Protein AF-A0A1M6USC4-F1 (afdb_monomer)

Sequence (129 aa):
MIPEITLTFTDDQKAQLEQTIQQEIAHQVATILSRLPLPEVMFSFPQAAKLFALHPETLRAYTKLPLRDSRRLRYVDCTGSARGQRITAAELLDWQRRNHADTLQESFFMKVAERRARLATRKEDRKPR

Solvent-accessible surface area (backbone atoms only — not comparable to full-atom values): 7644 Å² total; per-residue (Å²): 135,82,85,83,80,82,84,83,70,54,71,69,55,46,54,51,48,52,51,50,50,53,51,50,50,52,50,52,51,52,57,52,59,72,70,47,76,78,78,78,60,66,31,44,55,66,57,50,17,59,79,70,77,46,58,40,65,59,60,55,51,29,50,71,44,57,95,85,43,80,71,39,42,76,70,47,75,76,64,88,41,91,85,34,36,28,31,44,56,67,54,53,52,54,44,49,52,48,52,52,54,49,54,54,51,54,55,50,51,51,54,52,50,52,52,51,52,58,54,51,54,59,53,61,78,64,61,81,130

Mean predicted aligned error: 13.95 Å

Structure (mmCIF, N/CA/C/O backbone):
data_AF-A0A1M6USC4-F1
#
_entry.id   AF-A0A1M6USC4-F1
#
loop_
_atom_site.group_PDB
_atom_site.id
_atom_site.type_symbol
_atom_site.label_atom_id
_atom_site.label_alt_id
_atom_site.label_comp_id
_atom_site.label_asym_id
_atom_site.label_entity_id
_atom_site.label_seq_id
_atom_site.pdbx_PDB_ins_code
_atom_site.Cartn_x
_atom_site.Cartn_y
_atom_site.Cartn_z
_atom_site.occupancy
_atom_site.B_iso_or_equiv
_atom_site.auth_seq_id
_atom_site.auth_comp_id
_atom_site.auth_asym_id
_atom_site.auth_atom_id
_atom_site.pdbx_PDB_model_num
A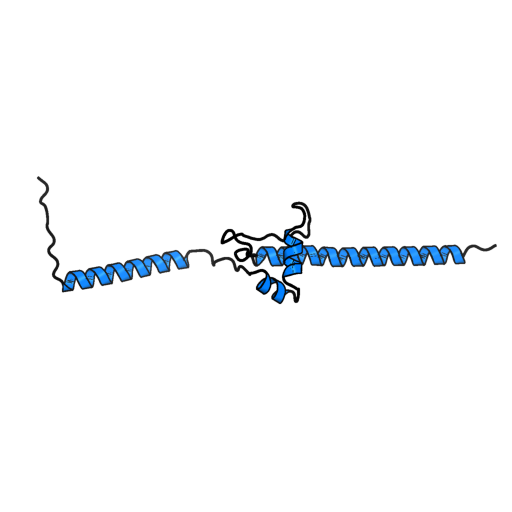TOM 1 N N . MET A 1 1 ? -58.201 10.824 27.235 1.00 48.72 1 MET A N 1
ATOM 2 C CA . MET A 1 1 ? -57.148 11.269 28.171 1.00 48.72 1 MET A CA 1
ATOM 3 C C . MET A 1 1 ? -56.187 10.108 28.347 1.00 48.72 1 MET A C 1
ATOM 5 O O . MET A 1 1 ? -56.621 9.077 28.841 1.00 48.72 1 MET A O 1
ATOM 9 N N . ILE A 1 2 ? -54.953 10.218 27.851 1.00 56.12 2 ILE A N 1
ATOM 10 C CA . ILE A 1 2 ? -53.914 9.203 28.085 1.00 56.12 2 ILE A CA 1
ATOM 11 C C . ILE A 1 2 ? -53.268 9.563 29.430 1.00 56.12 2 ILE A C 1
ATOM 13 O O . ILE A 1 2 ? -52.898 10.726 29.588 1.00 56.12 2 ILE A O 1
ATOM 17 N N . PRO A 1 3 ? -53.192 8.647 30.410 1.00 66.12 3 PRO A N 1
ATOM 18 C CA . PRO A 1 3 ? -52.546 8.944 31.680 1.00 66.12 3 PRO A CA 1
ATOM 19 C C . PRO A 1 3 ? -51.051 9.179 31.452 1.00 66.12 3 PRO A C 1
ATOM 21 O O . PRO A 1 3 ? -50.361 8.353 30.856 1.00 66.12 3 PRO A O 1
ATOM 24 N N . GLU A 1 4 ? -50.568 10.324 31.919 1.00 64.31 4 GLU A N 1
ATOM 25 C CA . GLU A 1 4 ? -49.153 10.671 31.909 1.00 64.31 4 GLU A CA 1
ATOM 26 C C . GLU A 1 4 ? -48.491 9.947 33.091 1.00 64.31 4 GLU A C 1
ATOM 28 O O . GLU A 1 4 ? -48.771 10.237 34.254 1.00 64.31 4 GLU A O 1
ATOM 33 N N . ILE A 1 5 ? -47.692 8.919 32.797 1.00 68.44 5 ILE A N 1
ATOM 34 C CA . ILE A 1 5 ? -46.974 8.143 33.813 1.00 68.44 5 ILE A CA 1
ATOM 35 C C . ILE A 1 5 ? -45.583 8.753 33.955 1.00 68.44 5 ILE A C 1
ATOM 37 O O . ILE A 1 5 ? -44.693 8.498 33.143 1.00 68.44 5 ILE A O 1
ATOM 41 N N . THR A 1 6 ? -45.389 9.559 34.994 1.00 66.38 6 THR A N 1
ATOM 42 C CA . THR A 1 6 ? -44.079 10.123 35.324 1.00 66.38 6 THR A CA 1
ATOM 43 C C . THR A 1 6 ? -43.270 9.087 36.101 1.00 66.38 6 THR A C 1
ATOM 45 O O . THR A 1 6 ? -43.517 8.846 37.282 1.00 66.38 6 THR A O 1
ATOM 48 N N . LEU A 1 7 ? -42.308 8.443 35.438 1.00 67.56 7 LEU A N 1
ATOM 49 C CA . LEU A 1 7 ? -41.382 7.510 36.082 1.00 67.56 7 LEU A CA 1
ATOM 50 C C . LEU A 1 7 ? -40.314 8.299 36.852 1.00 67.56 7 LEU A C 1
ATOM 52 O O . LEU A 1 7 ? -39.408 8.886 36.262 1.00 67.56 7 LEU A O 1
ATOM 56 N N . THR A 1 8 ? -40.423 8.330 38.179 1.00 78.19 8 THR A N 1
ATOM 57 C CA . THR A 1 8 ? -39.398 8.907 39.056 1.00 78.19 8 THR A CA 1
ATOM 58 C C . THR A 1 8 ? -38.358 7.849 39.401 1.00 78.19 8 THR A C 1
ATOM 60 O O . THR A 1 8 ? -38.649 6.918 40.150 1.00 78.19 8 THR A O 1
ATOM 63 N N . PHE A 1 9 ? -37.149 8.005 38.867 1.00 78.19 9 PHE A N 1
ATOM 64 C CA . PHE A 1 9 ? -36.005 7.159 39.200 1.00 78.19 9 PHE A CA 1
ATOM 65 C C . PHE A 1 9 ? -35.210 7.765 40.356 1.00 78.19 9 PHE A C 1
ATOM 67 O O . PHE A 1 9 ? -34.956 8.975 40.363 1.00 78.19 9 PHE A O 1
ATOM 74 N N . THR A 1 10 ? -34.792 6.931 41.308 1.00 87.38 10 THR A N 1
ATOM 75 C CA . THR A 1 10 ? -33.788 7.325 42.307 1.00 87.38 10 THR A CA 1
ATOM 76 C C . THR A 1 10 ? -32.436 7.555 41.629 1.00 87.38 10 THR A C 1
ATOM 78 O O . THR A 1 10 ? -32.202 7.075 40.518 1.00 87.38 10 THR A O 1
ATOM 81 N N . ASP A 1 11 ? -31.527 8.286 42.271 1.00 86.44 11 ASP A N 1
ATOM 82 C CA . ASP A 1 11 ? -30.223 8.579 41.661 1.00 86.44 11 ASP A CA 1
ATOM 83 C C . ASP A 1 11 ? -29.383 7.308 41.438 1.00 86.44 11 ASP A C 1
ATOM 85 O O . ASP A 1 11 ? -28.733 7.187 40.401 1.00 86.44 11 ASP A O 1
ATOM 89 N N . ASP A 1 12 ? -29.516 6.301 42.308 1.00 87.31 12 ASP A N 1
ATOM 90 C CA . ASP A 1 12 ? -28.923 4.972 42.101 1.00 87.31 12 ASP A CA 1
ATOM 91 C C . ASP A 1 12 ? -29.501 4.265 40.864 1.00 87.31 12 ASP A C 1
ATOM 93 O O . ASP A 1 12 ? -28.762 3.689 40.066 1.00 87.31 12 ASP A O 1
ATOM 97 N N . GLN A 1 13 ? -30.822 4.344 40.654 1.00 87.56 13 GLN A N 1
ATOM 98 C CA . GLN A 1 13 ? -31.472 3.765 39.474 1.00 87.56 13 GLN A CA 1
ATOM 99 C C . GLN A 1 13 ? -31.048 4.475 38.188 1.00 87.56 13 GLN A C 1
ATOM 101 O O . GLN A 1 13 ? -30.869 3.816 37.166 1.00 87.56 13 GLN A O 1
ATOM 106 N N . LYS A 1 14 ? -30.857 5.800 38.226 1.00 86.06 14 LYS A N 1
ATOM 107 C CA . LYS A 1 14 ? -30.330 6.561 37.084 1.00 86.06 14 LYS A CA 1
ATOM 108 C C . LYS A 1 14 ? -28.898 6.152 36.766 1.00 86.06 14 LYS A C 1
ATOM 110 O O . LYS A 1 14 ? -28.622 5.837 35.615 1.00 86.06 14 LYS A O 1
ATOM 115 N N . ALA A 1 15 ? -28.025 6.079 37.771 1.00 87.31 15 ALA A N 1
ATOM 116 C CA . ALA A 1 15 ? -26.640 5.650 37.584 1.00 87.31 15 ALA A CA 1
ATOM 117 C C . ALA A 1 15 ? -26.564 4.230 36.996 1.00 87.31 15 ALA A C 1
ATOM 119 O O . ALA A 1 15 ? -25.797 3.967 36.068 1.00 87.31 15 ALA A O 1
ATOM 120 N N . GLN A 1 16 ? -27.416 3.322 37.475 1.00 89.62 16 GLN A N 1
ATOM 121 C CA . GLN A 1 16 ? -27.481 1.954 36.972 1.00 89.62 16 GLN A CA 1
ATOM 122 C C . GLN A 1 16 ? -28.045 1.876 35.544 1.00 89.62 16 GLN A C 1
ATOM 124 O O . GLN A 1 16 ? -27.560 1.089 34.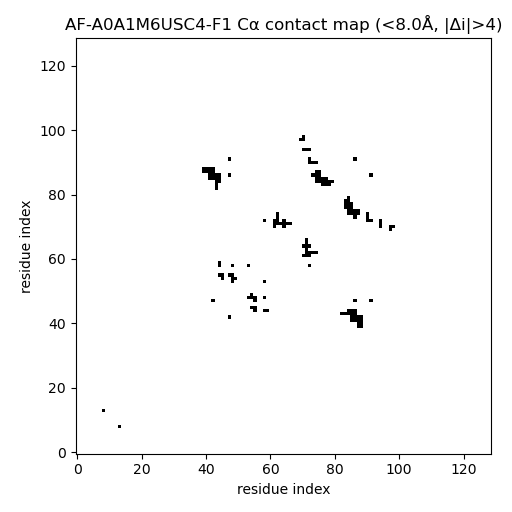726 1.00 89.62 16 GLN A O 1
ATOM 129 N N . LEU A 1 17 ? -29.028 2.716 35.211 1.00 89.56 17 LEU A N 1
ATOM 130 C CA . LEU A 1 17 ? -29.572 2.828 33.859 1.00 89.56 17 LEU A CA 1
ATOM 131 C C . LEU A 1 17 ? -28.529 3.388 32.884 1.00 89.56 17 LEU A C 1
ATOM 133 O O . LEU A 1 17 ? -28.334 2.820 31.815 1.00 89.56 17 LEU A O 1
ATOM 137 N N . GLU A 1 18 ? -27.820 4.452 33.261 1.00 90.81 18 GLU A N 1
ATOM 138 C CA . GLU A 1 18 ? -26.733 5.034 32.467 1.00 90.81 18 GLU A CA 1
ATOM 139 C C . GLU A 1 18 ? -25.632 4.011 32.196 1.00 90.81 18 GLU A C 1
ATOM 141 O O . GLU A 1 18 ? -25.195 3.857 31.054 1.00 90.81 18 GLU A O 1
ATOM 146 N N . GLN A 1 19 ? -25.234 3.252 33.219 1.00 92.62 19 GLN A N 1
ATOM 147 C CA . GLN A 1 19 ? -24.240 2.196 33.073 1.00 92.62 19 GLN A CA 1
ATOM 148 C C . GLN A 1 19 ? -24.726 1.082 32.134 1.00 92.62 19 GLN A C 1
ATOM 150 O O . GLN A 1 19 ? -23.967 0.622 31.280 1.00 92.62 19 GLN A O 1
ATOM 155 N N . THR A 1 20 ? -25.997 0.687 32.241 1.00 92.81 20 THR A N 1
ATOM 156 C CA . THR A 1 20 ? -26.605 -0.328 31.365 1.00 92.81 20 THR A CA 1
ATOM 157 C C . THR A 1 20 ? -26.672 0.160 29.916 1.00 92.81 20 THR A C 1
ATOM 159 O O . THR A 1 20 ? -26.307 -0.570 28.998 1.00 92.81 20 THR A O 1
ATOM 162 N N . ILE A 1 21 ? -27.063 1.419 29.698 1.00 93.12 21 ILE A N 1
ATOM 163 C CA . ILE A 1 21 ? -27.099 2.045 28.371 1.00 93.12 21 ILE A CA 1
ATOM 164 C C . ILE A 1 21 ? -25.693 2.093 27.767 1.00 93.12 21 ILE A C 1
ATOM 166 O O . ILE A 1 21 ? -25.513 1.729 26.608 1.00 93.12 21 ILE A O 1
ATOM 170 N N . GLN A 1 22 ? -24.683 2.504 28.537 1.00 93.44 22 GLN A N 1
ATOM 171 C CA . GLN A 1 22 ? -23.299 2.543 28.060 1.00 93.44 22 GLN A CA 1
ATOM 172 C C . GLN A 1 22 ? -22.781 1.152 27.681 1.00 93.44 22 GLN A C 1
ATOM 174 O O . GLN A 1 22 ? -22.123 1.008 26.649 1.00 93.44 22 GLN A O 1
ATOM 179 N N . GLN A 1 23 ? -23.092 0.131 28.481 1.00 93.75 23 GLN A N 1
ATOM 180 C CA . GLN A 1 23 ? -22.722 -1.254 28.187 1.00 93.75 23 GLN A CA 1
ATOM 181 C C . GLN A 1 23 ? -23.398 -1.763 26.914 1.00 93.75 23 GLN A C 1
ATOM 183 O O . GLN A 1 23 ? -22.725 -2.357 26.072 1.00 93.75 23 GLN A O 1
ATOM 188 N N . GLU A 1 24 ? -24.689 -1.484 26.735 1.00 94.50 24 GLU A N 1
ATOM 189 C CA . GLU A 1 24 ? -25.423 -1.903 25.541 1.00 94.50 24 GLU A CA 1
ATOM 190 C C . GLU A 1 24 ? -24.909 -1.177 24.291 1.00 94.50 24 GLU A C 1
ATOM 192 O O . GLU A 1 24 ? -24.657 -1.811 23.269 1.00 94.50 24 GLU A O 1
ATOM 197 N N . ILE A 1 25 ? -24.639 0.131 24.372 1.00 92.81 25 ILE A N 1
ATOM 198 C CA . ILE A 1 25 ? -24.003 0.882 23.278 1.00 92.81 25 ILE A CA 1
ATOM 199 C C . ILE A 1 25 ? -22.646 0.264 22.931 1.00 92.81 25 ILE A C 1
ATOM 201 O O . ILE A 1 25 ? -22.372 0.011 21.757 1.00 92.81 25 ILE A O 1
ATOM 205 N N . ALA A 1 26 ? -21.804 -0.015 23.928 1.00 92.94 26 ALA A N 1
ATOM 206 C CA . ALA A 1 26 ? -20.502 -0.635 23.702 1.00 92.94 26 ALA A CA 1
ATOM 207 C C . ALA A 1 26 ? -20.637 -2.023 23.049 1.00 92.94 26 ALA A C 1
ATOM 209 O O . ALA A 1 26 ? -19.898 -2.337 22.112 1.00 92.94 26 ALA A O 1
ATOM 210 N N . HIS A 1 27 ? -21.608 -2.827 23.489 1.00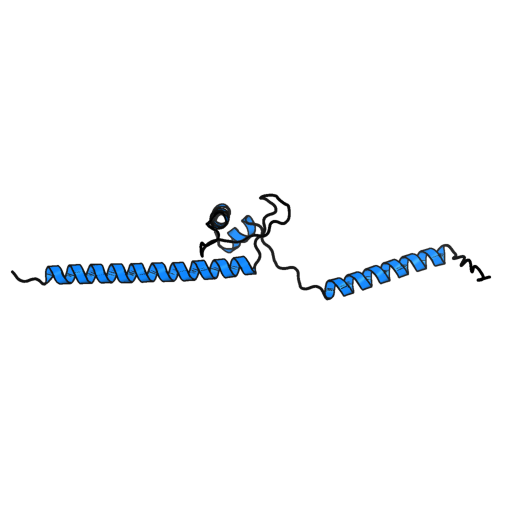 93.81 27 HIS A N 1
ATOM 211 C CA . HIS A 1 27 ? -21.899 -4.144 22.928 1.00 93.81 27 HIS A CA 1
ATOM 212 C C . HIS A 1 27 ? -22.363 -4.065 21.467 1.00 93.81 27 HIS A C 1
ATOM 214 O O . HIS A 1 27 ? -21.843 -4.786 20.609 1.00 93.81 27 HIS A O 1
ATOM 220 N N . GLN A 1 28 ? -23.291 -3.158 21.154 1.00 90.62 28 GLN A N 1
ATOM 221 C CA . GLN A 1 28 ? -23.787 -2.944 19.794 1.00 90.62 28 GLN A CA 1
ATOM 222 C C . GLN A 1 28 ? -22.678 -2.430 18.872 1.00 90.62 28 GLN A C 1
ATOM 224 O O . GLN A 1 28 ? -22.509 -2.943 17.766 1.00 90.62 28 GLN A O 1
ATOM 229 N N . VAL A 1 29 ? -21.860 -1.480 19.336 1.00 90.44 29 VAL A N 1
ATOM 230 C CA . VAL A 1 29 ? -20.705 -0.974 18.580 1.00 90.44 29 VAL A CA 1
ATOM 231 C C . VAL A 1 29 ? -19.715 -2.100 18.288 1.00 90.44 29 VAL A C 1
ATOM 233 O O . VAL A 1 29 ? -19.328 -2.276 17.135 1.00 90.44 29 VAL A O 1
ATOM 236 N N . ALA A 1 30 ? -19.345 -2.911 19.281 1.00 88.06 30 ALA A N 1
ATOM 237 C CA . ALA A 1 30 ? -18.454 -4.054 19.075 1.00 88.06 30 ALA A CA 1
ATOM 238 C C . ALA A 1 30 ? -19.047 -5.084 18.092 1.00 88.06 30 ALA A C 1
ATOM 240 O O . ALA A 1 30 ? -18.351 -5.593 17.209 1.00 88.06 30 ALA A O 1
ATOM 241 N N . THR A 1 31 ? -20.351 -5.345 18.190 1.00 89.00 31 THR A N 1
ATOM 242 C CA . THR A 1 31 ? -21.070 -6.257 17.290 1.00 89.00 31 THR A CA 1
ATOM 243 C C . THR A 1 31 ? -21.087 -5.740 15.854 1.00 89.00 31 THR A C 1
ATOM 245 O O . THR A 1 31 ? -20.874 -6.509 14.920 1.00 89.00 31 THR A O 1
ATOM 248 N N . ILE A 1 32 ? -21.282 -4.438 15.651 1.00 87.50 32 ILE A N 1
ATOM 249 C CA . ILE A 1 32 ? -21.224 -3.820 14.323 1.00 87.50 32 ILE A CA 1
ATOM 250 C C . ILE A 1 32 ? -19.795 -3.870 13.780 1.00 87.50 32 ILE A C 1
ATOM 252 O O . ILE A 1 32 ? -19.587 -4.341 12.664 1.00 87.50 32 ILE A O 1
ATOM 256 N N . LEU A 1 33 ? -18.804 -3.449 14.572 1.00 82.44 33 LEU A N 1
ATOM 257 C CA . LEU A 1 33 ? -17.399 -3.424 14.159 1.00 82.44 33 LEU A CA 1
ATOM 258 C C . LEU A 1 33 ? -16.875 -4.817 13.787 1.00 82.44 33 LEU A C 1
ATOM 260 O O . LEU A 1 33 ? -16.133 -4.940 12.819 1.00 82.44 33 LEU A O 1
ATOM 264 N N . SER A 1 34 ? -17.297 -5.868 14.494 1.00 83.38 34 SER A N 1
ATOM 265 C CA . SER A 1 34 ? -16.906 -7.253 14.182 1.00 83.38 34 SER A CA 1
ATOM 266 C C . SER A 1 34 ? -17.495 -7.794 12.873 1.00 83.38 34 SER A C 1
ATOM 268 O O . SER A 1 34 ? -16.981 -8.772 12.333 1.00 83.38 34 SER A O 1
ATOM 270 N N . ARG A 1 35 ? -18.554 -7.167 12.345 1.00 84.62 35 ARG A N 1
ATOM 271 C CA . ARG A 1 35 ? -19.182 -7.525 11.062 1.00 84.62 35 ARG A CA 1
ATOM 272 C C . ARG A 1 35 ? -18.655 -6.704 9.890 1.00 84.62 35 ARG A C 1
ATOM 274 O O . ARG A 1 35 ? -18.965 -7.028 8.744 1.00 84.62 35 ARG A O 1
ATOM 281 N N . LEU A 1 36 ? -17.901 -5.637 10.153 1.00 77.44 36 LEU A N 1
ATOM 282 C CA . LEU A 1 36 ? -17.292 -4.849 9.092 1.00 77.44 36 LEU A CA 1
ATOM 283 C C . LEU A 1 36 ? -16.134 -5.633 8.462 1.00 77.44 36 LEU A C 1
ATOM 285 O O . LEU A 1 36 ? -15.396 -6.323 9.171 1.00 77.44 36 LEU A O 1
ATOM 289 N N . PRO A 1 37 ? -15.943 -5.532 7.135 1.00 72.62 37 PRO A N 1
ATOM 290 C CA . PRO A 1 37 ? -14.747 -6.066 6.510 1.00 72.62 37 PRO A CA 1
ATOM 291 C C . PRO A 1 37 ? -13.516 -5.418 7.149 1.00 72.62 37 PRO A C 1
ATOM 293 O O . PRO A 1 37 ? -13.521 -4.223 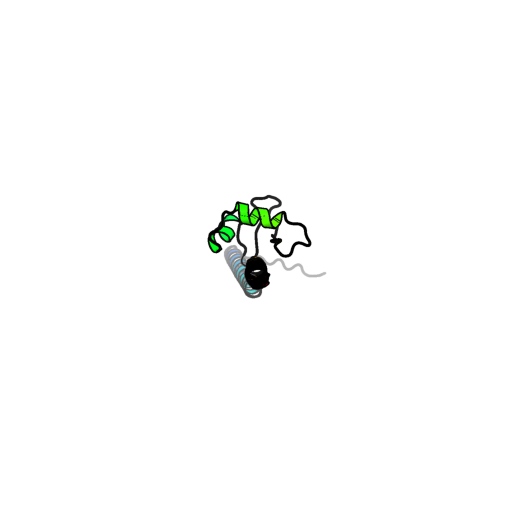7.459 1.00 72.62 37 PRO A O 1
ATOM 296 N N . LEU A 1 38 ? -12.464 -6.216 7.345 1.00 72.56 38 LEU A N 1
ATOM 297 C CA . LEU A 1 38 ? -11.193 -5.720 7.866 1.00 72.56 38 LEU A CA 1
ATOM 298 C C . LEU A 1 38 ? -10.743 -4.514 7.028 1.00 72.56 38 LEU A C 1
ATOM 300 O O . LEU A 1 38 ? -10.782 -4.597 5.795 1.00 72.56 38 LEU A O 1
ATOM 304 N N . PRO A 1 39 ? -10.337 -3.401 7.666 1.00 70.00 39 PRO A N 1
ATOM 305 C CA . PRO A 1 39 ? -9.904 -2.223 6.936 1.00 70.00 39 PRO A CA 1
ATOM 306 C C . PRO A 1 39 ? -8.751 -2.607 6.010 1.00 70.00 39 PRO A C 1
ATOM 308 O O . PRO A 1 39 ? -7.792 -3.261 6.430 1.00 70.00 39 PRO A O 1
ATOM 311 N N . GLU A 1 40 ? -8.863 -2.224 4.739 1.00 80.81 40 GLU A N 1
ATOM 312 C CA . GLU A 1 40 ? -7.833 -2.520 3.752 1.00 80.81 40 GLU A CA 1
ATOM 313 C C . GLU A 1 40 ? -6.501 -1.917 4.211 1.00 80.81 40 GLU A C 1
ATOM 315 O O . GLU A 1 40 ? -6.423 -0.748 4.602 1.00 80.81 40 GLU A O 1
ATOM 320 N N . VAL A 1 41 ? -5.438 -2.722 4.187 1.00 87.94 41 VAL A N 1
ATOM 321 C CA . VAL A 1 41 ? -4.118 -2.260 4.618 1.00 87.94 41 VAL A CA 1
ATOM 322 C C . VAL A 1 41 ? -3.616 -1.217 3.624 1.00 87.94 41 VAL A C 1
ATOM 324 O O . VAL A 1 41 ? -3.447 -1.489 2.433 1.00 87.94 41 VAL A O 1
ATOM 327 N N . MET A 1 42 ? -3.362 -0.016 4.137 1.00 92.38 42 MET A N 1
ATOM 328 C CA . MET A 1 42 ? -2.908 1.133 3.367 1.00 92.38 42 MET A CA 1
ATOM 329 C C . MET A 1 42 ? -1.539 1.604 3.846 1.00 92.38 42 MET A C 1
ATOM 331 O O . MET A 1 42 ? -1.297 1.772 5.040 1.00 92.38 42 MET A O 1
ATOM 335 N N . PHE A 1 43 ? -0.654 1.889 2.897 1.00 92.25 43 PHE A N 1
ATOM 336 C CA . PHE A 1 43 ? 0.704 2.345 3.154 1.00 92.25 43 PHE A CA 1
ATOM 337 C C . PHE A 1 43 ? 0.883 3.795 2.719 1.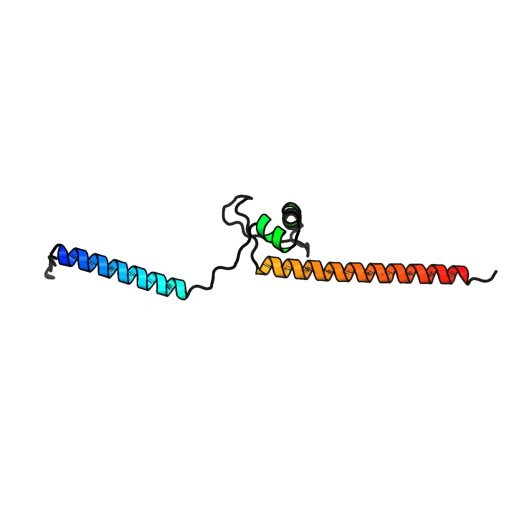00 92.25 43 PHE A C 1
ATOM 339 O O . PHE A 1 43 ? 0.394 4.229 1.676 1.00 92.25 43 PHE A O 1
ATOM 346 N N . SER A 1 44 ? 1.637 4.562 3.499 1.00 93.31 44 SER A N 1
ATOM 347 C CA . SER A 1 44 ? 2.215 5.812 3.000 1.00 93.31 44 SER A CA 1
ATOM 348 C C . SER A 1 44 ? 3.304 5.525 1.957 1.00 93.31 44 SER A C 1
ATOM 350 O O . SER A 1 44 ? 3.916 4.458 1.972 1.00 93.31 44 SER A O 1
ATOM 352 N N . PHE A 1 45 ? 3.607 6.492 1.084 1.00 92.88 45 PHE A N 1
ATOM 353 C CA . PHE A 1 45 ? 4.696 6.359 0.100 1.00 92.88 45 PHE A CA 1
ATOM 354 C C . PHE A 1 45 ? 6.039 5.944 0.722 1.00 92.88 45 PHE A C 1
ATOM 356 O O . PHE A 1 45 ? 6.663 5.028 0.191 1.00 92.88 45 PHE A O 1
ATOM 363 N N . PRO A 1 46 ? 6.489 6.529 1.854 1.00 93.38 46 PRO A N 1
ATOM 364 C CA . PRO A 1 46 ? 7.719 6.082 2.501 1.00 93.38 46 PRO A CA 1
ATOM 365 C C . PRO A 1 46 ? 7.658 4.639 3.011 1.00 93.38 46 PRO A C 1
ATOM 367 O O . PRO A 1 46 ? 8.657 3.932 2.939 1.00 93.38 46 PRO A O 1
ATOM 370 N N . GLN A 1 47 ? 6.509 4.185 3.522 1.00 93.81 47 GLN A N 1
ATOM 371 C CA . GLN A 1 47 ? 6.343 2.798 3.973 1.00 93.81 47 GLN A CA 1
ATOM 372 C C . GLN A 1 47 ? 6.342 1.828 2.792 1.00 93.81 47 GLN A C 1
ATOM 374 O O . GLN A 1 47 ? 7.070 0.843 2.823 1.00 93.81 47 GLN A O 1
ATOM 379 N N . ALA A 1 48 ? 5.588 2.139 1.737 1.00 92.69 48 ALA A N 1
ATOM 380 C CA . ALA A 1 48 ? 5.555 1.342 0.519 1.00 92.69 48 ALA A CA 1
ATOM 381 C C . ALA A 1 48 ? 6.950 1.228 -0.112 1.00 92.69 48 ALA A C 1
ATOM 383 O O . ALA A 1 48 ? 7.384 0.138 -0.458 1.00 92.69 48 ALA A O 1
ATOM 384 N N . ALA A 1 49 ? 7.697 2.333 -0.190 1.00 91.06 49 ALA A N 1
ATOM 385 C CA . ALA A 1 49 ? 9.038 2.353 -0.768 1.00 91.06 49 ALA A CA 1
ATOM 386 C C . ALA A 1 49 ? 10.021 1.438 -0.021 1.00 91.06 49 ALA A C 1
ATOM 388 O O . ALA A 1 49 ? 10.820 0.751 -0.655 1.00 91.06 49 ALA A O 1
ATOM 389 N N . LYS A 1 50 ? 9.911 1.360 1.314 1.00 92.38 50 LYS A N 1
ATOM 390 C CA . LYS A 1 50 ? 10.715 0.441 2.133 1.00 92.38 50 LYS A CA 1
ATOM 391 C C . LYS A 1 50 ? 10.474 -1.028 1.782 1.00 92.38 50 LYS A C 1
ATOM 393 O O . LYS A 1 50 ? 11.434 -1.789 1.789 1.00 92.38 50 LYS A O 1
ATOM 398 N N . LEU A 1 51 ? 9.240 -1.419 1.444 1.00 89.50 51 LEU A N 1
ATOM 399 C CA . LEU A 1 51 ? 8.915 -2.807 1.072 1.00 89.50 51 LEU A CA 1
ATOM 400 C C . LEU A 1 51 ? 9.663 -3.263 -0.187 1.00 89.50 51 LEU A C 1
ATOM 402 O O . LEU A 1 51 ? 10.003 -4.435 -0.309 1.00 89.50 51 LEU A O 1
ATOM 406 N N . PHE A 1 52 ? 9.943 -2.332 -1.099 1.00 86.12 52 PHE A N 1
ATOM 407 C CA . PHE A 1 52 ? 10.610 -2.606 -2.373 1.00 86.12 52 PHE A CA 1
ATOM 408 C C . PHE A 1 52 ? 12.080 -2.174 -2.399 1.00 86.12 52 PHE A C 1
ATOM 410 O O . PHE A 1 52 ? 12.701 -2.226 -3.456 1.00 86.12 52 PHE A O 1
ATOM 417 N N . ALA A 1 53 ? 12.632 -1.715 -1.269 1.00 88.19 53 ALA A N 1
ATOM 418 C CA . ALA A 1 53 ? 13.964 -1.107 -1.196 1.00 88.19 53 ALA A CA 1
ATOM 419 C C . ALA A 1 53 ? 14.177 0.028 -2.228 1.00 88.19 53 ALA A C 1
ATOM 421 O O . ALA A 1 53 ? 15.254 0.181 -2.801 1.00 88.19 53 ALA A O 1
ATOM 422 N N . LEU A 1 54 ? 13.137 0.835 -2.464 1.00 89.25 54 LEU A N 1
ATOM 423 C CA . LEU A 1 54 ? 13.154 1.972 -3.387 1.00 89.25 54 LEU A CA 1
ATOM 424 C C . LEU A 1 54 ? 13.206 3.306 -2.636 1.00 89.25 54 LEU A C 1
ATOM 426 O O . LEU A 1 54 ? 12.860 3.402 -1.457 1.00 89.25 54 LEU A O 1
ATOM 430 N N . HIS A 1 55 ? 13.566 4.374 -3.351 1.00 92.12 55 HIS A N 1
ATOM 431 C CA . HIS A 1 55 ? 13.395 5.731 -2.842 1.00 92.12 55 HIS A CA 1
ATOM 432 C C . HIS A 1 55 ? 11.910 6.155 -2.939 1.00 92.12 55 HIS A C 1
ATOM 434 O O . HIS A 1 55 ? 11.268 5.878 -3.956 1.00 92.12 55 HIS A O 1
ATOM 440 N N . PRO A 1 56 ? 11.330 6.862 -1.947 1.00 91.00 56 PRO A N 1
ATOM 441 C CA . PRO A 1 56 ? 9.918 7.272 -1.986 1.00 91.00 56 PRO A CA 1
ATOM 442 C C . PRO A 1 56 ? 9.540 8.100 -3.220 1.00 91.00 56 PRO A C 1
ATOM 444 O O . PRO A 1 56 ? 8.448 7.940 -3.765 1.00 91.00 56 PRO A O 1
ATOM 447 N N . GLU A 1 57 ? 10.458 8.946 -3.694 1.00 92.00 57 GLU A N 1
ATOM 448 C CA . GLU A 1 57 ? 10.260 9.735 -4.918 1.00 92.00 57 GLU A CA 1
ATOM 449 C C . GLU A 1 57 ? 10.120 8.869 -6.173 1.00 92.00 57 GLU A C 1
ATOM 451 O O . GLU A 1 57 ? 9.396 9.244 -7.091 1.00 92.00 57 GLU A O 1
ATOM 456 N N . THR A 1 58 ? 10.727 7.679 -6.201 1.00 90.44 58 THR A N 1
ATOM 457 C CA . THR A 1 58 ? 10.559 6.729 -7.305 1.00 90.44 58 THR A CA 1
ATOM 458 C C . THR A 1 58 ? 9.098 6.304 -7.419 1.00 90.44 58 THR A C 1
ATOM 460 O O . THR A 1 58 ? 8.514 6.407 -8.493 1.00 90.44 58 THR A O 1
ATOM 463 N N . LEU A 1 59 ? 8.458 5.921 -6.308 1.00 91.19 59 LEU A N 1
ATOM 464 C CA . LEU A 1 59 ? 7.028 5.589 -6.309 1.00 91.19 59 LEU A CA 1
ATOM 465 C C . LEU A 1 59 ? 6.156 6.802 -6.662 1.00 91.19 59 LEU A C 1
ATOM 467 O O . LEU A 1 59 ? 5.175 6.657 -7.389 1.00 91.19 59 LEU A O 1
ATOM 471 N N . ARG A 1 60 ? 6.521 8.008 -6.206 1.00 91.56 60 ARG A N 1
ATOM 472 C CA . ARG A 1 60 ? 5.818 9.244 -6.593 1.00 91.56 60 ARG A CA 1
ATOM 473 C C . ARG A 1 60 ? 5.962 9.575 -8.077 1.00 91.56 60 ARG A C 1
ATOM 475 O O . ARG A 1 60 ? 5.072 10.202 -8.638 1.00 91.56 60 ARG A O 1
ATOM 482 N N . ALA A 1 61 ? 7.049 9.179 -8.730 1.00 92.31 61 ALA A N 1
ATOM 483 C CA . ALA A 1 61 ? 7.183 9.341 -10.174 1.00 92.31 61 ALA A CA 1
ATOM 484 C C . ALA A 1 61 ? 6.170 8.454 -10.918 1.00 92.31 61 ALA A C 1
ATOM 486 O O . ALA A 1 61 ? 5.494 8.931 -11.829 1.00 92.31 61 ALA A O 1
ATOM 487 N N . TYR A 1 62 ? 5.975 7.210 -10.465 1.00 93.19 62 TYR A N 1
ATOM 488 C CA . TYR A 1 62 ? 5.005 6.282 -11.060 1.00 93.19 62 TYR A CA 1
ATOM 489 C C . TYR A 1 62 ? 3.545 6.738 -10.935 1.00 93.19 62 TYR A C 1
ATOM 491 O O . TYR A 1 62 ? 2.709 6.316 -11.733 1.00 93.19 62 TYR A O 1
ATOM 499 N N . THR A 1 63 ? 3.209 7.622 -9.992 1.00 92.50 63 THR A N 1
ATOM 500 C CA . THR A 1 63 ? 1.847 8.181 -9.909 1.00 92.50 63 THR A CA 1
ATOM 501 C C . THR A 1 63 ? 1.585 9.304 -10.903 1.00 92.50 63 THR A C 1
ATOM 503 O O . THR A 1 63 ? 0.430 9.568 -11.239 1.00 92.50 63 THR A O 1
ATOM 506 N N . LYS A 1 64 ? 2.647 9.949 -11.400 1.00 92.38 64 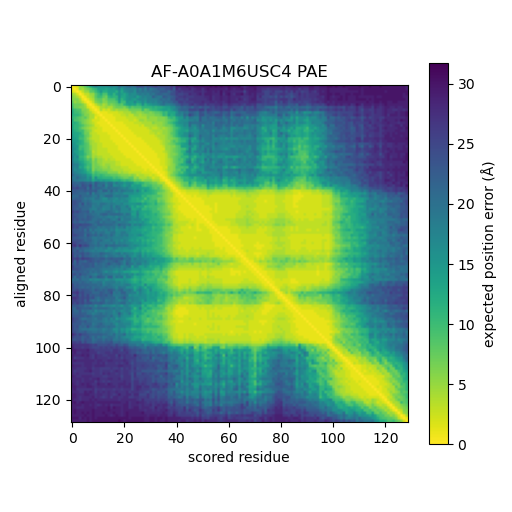LYS A N 1
ATOM 507 C CA . LYS A 1 64 ? 2.580 11.030 -12.394 1.00 92.38 64 LYS A CA 1
ATOM 508 C C . LYS A 1 64 ? 2.492 10.515 -13.831 1.00 92.38 64 LYS A C 1
ATOM 510 O O . LYS A 1 64 ? 2.303 11.314 -14.744 1.00 92.38 64 LYS A O 1
ATOM 515 N N . LEU A 1 65 ? 2.621 9.204 -14.041 1.00 92.06 65 LEU A N 1
ATOM 516 C CA . LEU A 1 65 ? 2.499 8.606 -15.365 1.00 92.06 65 LEU A CA 1
ATOM 517 C C . LEU A 1 65 ? 1.090 8.815 -15.957 1.00 92.06 65 LEU A C 1
ATOM 519 O O . LEU A 1 65 ? 0.104 8.926 -15.212 1.00 92.06 65 LEU A O 1
ATOM 523 N N . PRO A 1 66 ? 0.960 8.852 -17.296 1.00 92.75 66 PRO A N 1
ATOM 524 C CA . PRO A 1 66 ? -0.332 8.968 -17.966 1.00 92.75 66 PRO A CA 1
ATOM 525 C C . PRO A 1 66 ? -1.335 7.907 -17.494 1.00 92.75 66 PRO A C 1
ATOM 527 O O . PRO A 1 66 ? -0.964 6.787 -17.165 1.00 92.75 66 PRO A O 1
ATOM 530 N N . LEU A 1 67 ? -2.632 8.235 -17.486 1.00 87.50 67 LEU A N 1
ATOM 531 C CA . LEU A 1 67 ? -3.700 7.332 -17.008 1.00 87.50 67 LEU A CA 1
ATOM 532 C C . LEU A 1 67 ? -3.713 5.964 -17.708 1.00 87.50 67 LEU A C 1
ATOM 534 O O . LEU A 1 67 ? -4.150 4.983 -17.114 1.00 87.50 67 LEU A O 1
ATOM 538 N N . ARG A 1 68 ? -3.253 5.917 -18.963 1.00 87.50 68 ARG A N 1
ATOM 539 C CA . ARG A 1 68 ? -3.200 4.705 -19.791 1.00 87.50 68 ARG A CA 1
ATOM 540 C C . ARG A 1 68 ? -1.900 3.912 -19.644 1.00 87.50 68 ARG A C 1
ATOM 542 O O . ARG A 1 68 ? -1.790 2.851 -20.245 1.00 87.50 68 ARG A O 1
ATOM 549 N N . ASP A 1 69 ? -0.926 4.422 -18.896 1.00 88.38 69 ASP A N 1
ATOM 550 C CA . ASP A 1 69 ? 0.363 3.760 -18.728 1.00 88.38 69 ASP A CA 1
ATOM 551 C C . ASP A 1 69 ? 0.216 2.516 -17.839 1.00 88.38 69 ASP A C 1
ATOM 553 O O . ASP A 1 69 ? -0.347 2.583 -16.739 1.00 88.38 69 ASP A O 1
ATOM 557 N N . SER A 1 70 ? 0.724 1.374 -18.307 1.00 86.56 70 SER A N 1
ATOM 558 C CA . SER A 1 70 ? 0.661 0.106 -17.578 1.00 86.56 70 SER A CA 1
ATOM 559 C C . SER A 1 70 ? 1.437 0.154 -16.262 1.00 86.56 70 SER A C 1
ATOM 561 O O . SER A 1 70 ? 1.071 -0.555 -15.326 1.00 86.56 70 SER A O 1
ATOM 563 N N . ARG A 1 71 ? 2.453 1.015 -16.140 1.00 88.88 71 ARG A N 1
ATOM 564 C CA . ARG A 1 71 ? 3.283 1.165 -14.935 1.00 88.88 71 ARG A CA 1
ATOM 565 C C . ARG A 1 71 ? 2.751 2.208 -13.969 1.00 88.88 71 ARG A C 1
ATOM 567 O O . ARG A 1 71 ? 3.335 2.399 -12.899 1.00 88.88 71 ARG A O 1
ATOM 574 N N . ARG A 1 72 ? 1.648 2.883 -14.305 1.00 93.12 72 ARG A N 1
ATOM 575 C CA . ARG A 1 72 ? 1.051 3.873 -13.413 1.00 93.12 72 ARG A CA 1
ATOM 576 C C . ARG A 1 72 ? 0.642 3.221 -12.097 1.00 93.12 72 ARG A C 1
ATOM 578 O O . ARG A 1 72 ? -0.118 2.247 -12.080 1.00 93.12 72 ARG A O 1
ATOM 585 N N . LEU A 1 73 ? 1.122 3.815 -11.011 1.00 94.06 73 LEU A N 1
ATOM 586 C CA . LEU A 1 73 ? 0.753 3.461 -9.649 1.00 94.06 73 LEU A CA 1
ATOM 587 C C . LEU A 1 73 ? -0.436 4.315 -9.206 1.00 94.06 73 LEU A C 1
ATOM 589 O O . LEU A 1 73 ? -0.392 5.547 -9.298 1.00 94.06 73 LEU A O 1
ATOM 593 N N . ARG A 1 74 ? -1.509 3.675 -8.739 1.00 93.38 74 ARG A N 1
ATOM 594 C CA . ARG A 1 74 ? -2.669 4.386 -8.188 1.00 93.38 74 ARG A CA 1
ATOM 595 C C . ARG A 1 74 ? -2.485 4.646 -6.696 1.00 93.38 74 ARG A C 1
ATOM 597 O O . ARG A 1 74 ? -1.698 3.994 -6.018 1.00 93.38 74 ARG A O 1
ATOM 604 N N . TYR A 1 75 ? -3.201 5.641 -6.194 1.00 93.50 75 TYR A N 1
ATOM 605 C CA . TYR A 1 75 ? -3.227 5.988 -4.780 1.00 93.50 75 TYR A CA 1
ATOM 606 C C . TYR A 1 75 ? -4.616 6.513 -4.411 1.00 93.50 75 TYR A C 1
ATOM 608 O O . TYR A 1 75 ? -5.369 6.969 -5.272 1.00 93.50 75 TYR A O 1
ATOM 616 N N . VAL A 1 76 ? -4.930 6.456 -3.124 1.00 92.00 76 VAL A N 1
ATOM 617 C CA . VAL A 1 76 ? -6.127 7.017 -2.503 1.00 92.00 76 VAL A CA 1
ATOM 618 C C . VAL A 1 76 ? -5.727 8.303 -1.789 1.00 92.00 76 VAL A C 1
ATOM 620 O O . VAL A 1 76 ? -4.711 8.339 -1.091 1.00 92.00 76 VAL A O 1
ATOM 623 N N . ASP A 1 77 ? -6.496 9.370 -1.977 1.00 91.50 77 ASP A N 1
ATOM 624 C CA . ASP A 1 77 ? -6.315 10.603 -1.215 1.00 91.50 77 ASP A CA 1
ATOM 625 C C . ASP A 1 77 ? -7.214 10.583 0.024 1.00 91.50 77 ASP A C 1
ATOM 627 O O . ASP A 1 77 ? -8.437 10.617 -0.092 1.00 91.50 77 ASP A O 1
ATOM 631 N N . CYS A 1 78 ? -6.609 10.492 1.209 1.00 86.62 78 CYS A N 1
ATOM 632 C CA . CYS A 1 78 ? -7.348 10.417 2.468 1.00 86.62 78 CYS A CA 1
ATOM 633 C C . CYS A 1 78 ? -7.521 11.778 3.154 1.00 86.62 78 CYS A C 1
ATOM 635 O O . CYS A 1 78 ? -8.357 11.892 4.045 1.00 86.62 78 CYS A O 1
ATOM 637 N N . THR A 1 79 ? -6.706 12.788 2.821 1.00 84.94 79 THR A N 1
ATOM 638 C CA . THR A 1 79 ? -6.705 14.069 3.562 1.00 84.94 79 THR A CA 1
ATOM 639 C C . THR A 1 79 ? -6.651 15.316 2.683 1.00 84.94 79 THR A C 1
ATOM 641 O O . THR A 1 79 ? -6.503 16.416 3.211 1.00 84.94 79 THR A O 1
ATOM 644 N N . GLY A 1 80 ? -6.735 15.178 1.356 1.00 82.31 80 GLY A N 1
ATOM 645 C CA . GLY A 1 80 ? -6.650 16.302 0.418 1.00 82.31 80 GLY A CA 1
ATOM 646 C C . GLY A 1 80 ? -5.249 16.914 0.333 1.00 82.31 80 GLY A C 1
ATOM 647 O O . GLY A 1 80 ? -5.080 18.040 -0.130 1.00 82.31 80 GLY A O 1
ATOM 648 N N . SER A 1 81 ? -4.228 16.206 0.823 1.00 85.31 81 SER A N 1
ATOM 649 C CA . SER A 1 81 ? -2.846 16.684 0.871 1.00 85.31 81 SER A CA 1
ATOM 650 C C . SER A 1 81 ? -1.882 15.610 0.379 1.00 85.31 81 SER A C 1
ATOM 652 O O . SER A 1 81 ? -2.111 14.414 0.554 1.00 85.31 81 SER A O 1
ATOM 654 N N . ALA A 1 82 ? -0.723 16.015 -0.147 1.00 77.19 82 ALA A N 1
ATOM 655 C CA . ALA A 1 82 ? 0.302 15.075 -0.617 1.00 77.19 82 ALA A CA 1
ATOM 656 C C . ALA A 1 82 ? 0.831 14.125 0.484 1.00 77.19 82 ALA A C 1
ATOM 658 O O . ALA A 1 82 ? 1.365 13.051 0.185 1.00 77.19 82 ALA A O 1
ATOM 659 N N . ARG A 1 83 ? 0.689 14.505 1.764 1.00 83.69 83 ARG A N 1
ATOM 660 C CA . ARG A 1 83 ? 1.008 13.660 2.931 1.00 83.69 83 ARG A CA 1
ATOM 661 C C . ARG A 1 83 ? -0.112 12.673 3.271 1.00 83.69 83 ARG A C 1
ATOM 663 O O . ARG A 1 83 ? 0.165 11.650 3.896 1.00 83.69 83 ARG A O 1
ATOM 670 N N . GLY A 1 84 ? -1.342 12.960 2.857 1.00 87.69 84 GLY A N 1
ATOM 671 C CA . GLY A 1 84 ? -2.529 12.117 3.011 1.00 87.69 84 GLY A CA 1
ATOM 672 C C . GLY A 1 84 ? -2.665 11.010 1.981 1.00 87.69 84 GLY A C 1
ATOM 673 O O . GLY A 1 84 ? -3.497 10.130 2.156 1.00 87.69 84 GLY A O 1
ATOM 674 N N . GLN A 1 85 ? -1.847 11.027 0.930 1.00 92.31 85 GLN A N 1
ATOM 675 C CA . GLN A 1 85 ? -1.908 10.013 -0.114 1.00 92.31 85 GLN A CA 1
ATOM 676 C C . GLN A 1 85 ? -1.448 8.654 0.424 1.00 92.31 85 GLN A C 1
ATOM 678 O O . GLN A 1 85 ? -0.393 8.535 1.069 1.00 92.31 85 GLN A O 1
ATOM 683 N N . ARG A 1 86 ? -2.254 7.628 0.170 1.00 93.81 86 ARG A N 1
ATOM 684 C CA . ARG A 1 86 ? -2.035 6.247 0.599 1.00 93.81 86 ARG A CA 1
ATOM 685 C C . ARG A 1 86 ? -2.137 5.301 -0.582 1.00 93.81 86 ARG A C 1
ATOM 687 O O . ARG A 1 86 ? -2.842 5.574 -1.543 1.00 93.81 86 ARG A O 1
ATOM 694 N N . ILE A 1 87 ? -1.433 4.184 -0.506 1.00 93.88 87 ILE A N 1
ATOM 695 C CA . ILE A 1 87 ? -1.479 3.132 -1.515 1.00 93.88 87 ILE A CA 1
ATOM 696 C C . ILE A 1 87 ? -1.985 1.873 -0.826 1.00 93.88 87 ILE A C 1
ATOM 698 O O . ILE A 1 87 ? -1.481 1.515 0.240 1.00 93.88 87 ILE A O 1
ATOM 702 N N . THR A 1 88 ? -2.987 1.222 -1.404 1.00 93.25 88 THR A N 1
ATOM 703 C CA . THR A 1 88 ? -3.507 -0.023 -0.847 1.00 93.25 88 THR A CA 1
ATOM 704 C C . THR A 1 88 ? -2.552 -1.183 -1.113 1.00 93.25 88 THR A C 1
ATOM 706 O O . THR A 1 88 ? -1.771 -1.167 -2.070 1.00 93.25 88 THR A O 1
ATOM 709 N N . ALA A 1 89 ? -2.605 -2.209 -0.264 1.00 90.88 89 ALA A N 1
ATOM 710 C CA . ALA A 1 89 ? -1.815 -3.422 -0.450 1.00 90.88 89 ALA A CA 1
ATOM 711 C C . ALA A 1 89 ? -2.114 -4.108 -1.796 1.00 90.88 89 ALA A C 1
ATOM 713 O O . ALA A 1 89 ? -1.186 -4.550 -2.473 1.00 90.88 89 ALA A O 1
ATOM 714 N N . ALA A 1 90 ? -3.388 -4.151 -2.203 1.00 90.38 90 ALA A N 1
ATOM 715 C CA . ALA A 1 90 ? -3.802 -4.730 -3.478 1.00 90.38 90 ALA A CA 1
ATOM 716 C C . ALA A 1 90 ? -3.165 -3.994 -4.668 1.00 90.38 90 ALA A C 1
ATOM 718 O O . ALA A 1 90 ? -2.544 -4.626 -5.522 1.00 90.38 90 ALA A O 1
ATOM 719 N N . GLU A 1 91 ? -3.221 -2.657 -4.676 1.00 93.25 91 GLU A N 1
ATOM 720 C CA . GLU A 1 91 ? -2.626 -1.852 -5.747 1.00 93.25 91 GLU A CA 1
ATOM 721 C C . GLU A 1 91 ? -1.101 -2.011 -5.806 1.00 93.25 91 GLU A C 1
ATOM 723 O O . GLU A 1 91 ? -0.545 -2.110 -6.898 1.00 93.25 91 GLU A O 1
ATOM 728 N N . LEU A 1 92 ? -0.411 -2.076 -4.659 1.00 92.38 92 LEU A N 1
ATOM 729 C CA . LEU A 1 92 ? 1.036 -2.321 -4.637 1.00 92.38 92 LEU A CA 1
ATOM 730 C C . LEU A 1 92 ? 1.403 -3.677 -5.240 1.00 92.38 92 LEU A C 1
ATOM 732 O O . LEU A 1 92 ? 2.349 -3.755 -6.025 1.00 92.38 92 LEU A O 1
ATOM 736 N N . LEU A 1 93 ? 0.661 -4.732 -4.899 1.00 90.50 93 LEU A N 1
ATOM 737 C CA . LEU A 1 93 ? 0.889 -6.073 -5.436 1.00 90.50 93 LEU A CA 1
ATOM 738 C C . LEU A 1 93 ? 0.631 -6.121 -6.944 1.00 90.50 93 LEU A C 1
ATOM 740 O O . LEU A 1 93 ? 1.440 -6.668 -7.694 1.00 90.50 93 LEU A O 1
ATOM 744 N N . ASP A 1 94 ? -0.457 -5.515 -7.410 1.00 91.12 94 ASP A N 1
ATOM 745 C CA . ASP A 1 94 ? -0.784 -5.484 -8.835 1.00 91.12 94 ASP A CA 1
ATOM 746 C C . ASP A 1 94 ? 0.189 -4.615 -9.632 1.00 91.12 94 ASP A C 1
ATOM 748 O O . ASP A 1 94 ? 0.580 -4.965 -10.748 1.00 91.12 94 ASP A O 1
ATOM 752 N N . TRP A 1 95 ? 0.641 -3.497 -9.067 1.00 92.69 95 TRP A N 1
ATOM 753 C CA . TRP A 1 95 ? 1.716 -2.701 -9.648 1.00 92.69 95 TRP A CA 1
ATOM 754 C C . TRP A 1 95 ? 3.022 -3.497 -9.735 1.00 92.69 95 TRP A C 1
ATOM 756 O O . TRP A 1 95 ? 3.647 -3.522 -10.797 1.00 92.69 95 TRP A O 1
ATOM 766 N N . GLN A 1 96 ? 3.408 -4.209 -8.674 1.00 89.88 96 GLN A N 1
ATOM 767 C CA . GLN A 1 96 ? 4.602 -5.053 -8.681 1.00 89.88 96 GLN A CA 1
ATOM 768 C C . GLN A 1 96 ? 4.517 -6.127 -9.772 1.00 89.88 96 GLN A C 1
ATOM 770 O O . GLN A 1 96 ? 5.473 -6.301 -10.528 1.00 89.88 96 GLN A O 1
ATOM 775 N N . ARG A 1 97 ? 3.375 -6.819 -9.894 1.00 87.94 97 ARG A N 1
ATOM 776 C CA . ARG A 1 97 ? 3.152 -7.845 -10.929 1.00 87.94 97 ARG A CA 1
ATOM 777 C C . ARG A 1 97 ? 3.326 -7.278 -12.337 1.00 87.94 97 ARG A C 1
ATOM 779 O O . ARG A 1 97 ? 4.038 -7.881 -13.137 1.00 87.94 97 ARG A O 1
ATOM 786 N N . ARG A 1 98 ? 2.734 -6.110 -12.622 1.00 88.62 98 ARG A N 1
ATOM 787 C CA . ARG A 1 98 ? 2.859 -5.422 -13.922 1.00 88.62 98 ARG A CA 1
ATOM 788 C C . ARG A 1 98 ? 4.318 -5.083 -14.246 1.00 88.62 98 ARG A C 1
ATOM 790 O O . ARG A 1 98 ? 4.801 -5.421 -15.320 1.00 88.62 98 ARG A O 1
ATOM 797 N N . ASN A 1 99 ? 5.046 -4.493 -13.299 1.00 84.06 99 ASN A N 1
ATOM 798 C CA . ASN A 1 99 ? 6.432 -4.070 -13.528 1.00 84.06 99 ASN A CA 1
ATOM 799 C C . ASN A 1 99 ? 7.417 -5.253 -13.611 1.00 84.06 99 ASN A C 1
ATOM 801 O O . ASN A 1 99 ? 8.369 -5.211 -14.392 1.00 84.06 99 ASN A O 1
ATOM 805 N N . HIS A 1 100 ? 7.193 -6.332 -12.855 1.00 77.25 100 HIS A N 1
ATOM 806 C CA . HIS A 1 100 ? 8.005 -7.548 -12.977 1.00 77.25 100 HIS A CA 1
ATOM 807 C C . HIS A 1 100 ? 7.796 -8.266 -14.315 1.00 77.25 100 HIS A C 1
ATOM 809 O O . HIS A 1 100 ? 8.773 -8.725 -14.907 1.00 77.25 100 HIS A O 1
ATOM 815 N N . ALA A 1 101 ? 6.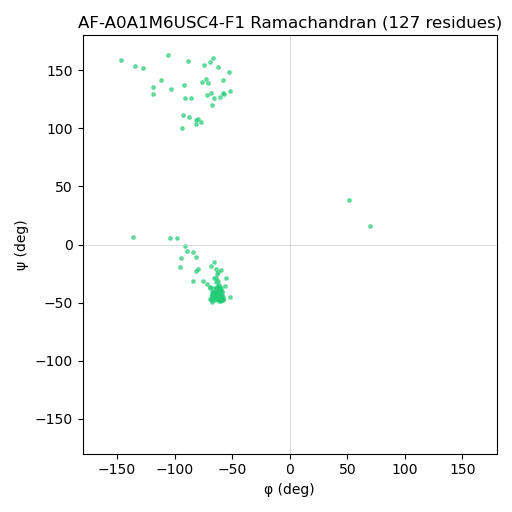552 -8.357 -14.799 1.00 64.69 101 ALA A N 1
ATOM 816 C CA . ALA A 1 101 ? 6.254 -8.956 -16.099 1.00 64.69 101 ALA A CA 1
ATOM 817 C C . ALA A 1 101 ? 6.950 -8.193 -17.241 1.00 64.69 101 ALA A C 1
ATOM 819 O O . ALA A 1 101 ? 7.605 -8.808 -18.084 1.00 64.69 101 ALA A O 1
ATOM 820 N N . ASP A 1 102 ? 6.908 -6.859 -17.196 1.00 60.47 102 ASP A N 1
ATOM 821 C CA . ASP A 1 102 ? 7.587 -5.993 -18.164 1.00 60.47 102 ASP A CA 1
ATOM 822 C C . ASP A 1 102 ? 9.116 -6.164 -18.139 1.00 60.47 102 ASP A C 1
ATOM 824 O O . ASP A 1 102 ? 9.746 -6.268 -19.191 1.00 60.47 102 ASP A O 1
ATOM 828 N N . THR A 1 103 ? 9.723 -6.254 -16.949 1.00 64.50 103 THR A N 1
ATOM 829 C CA . THR A 1 103 ? 11.184 -6.422 -16.806 1.00 64.50 103 THR A CA 1
ATOM 830 C C . THR A 1 103 ? 11.659 -7.739 -17.433 1.00 64.50 103 THR A C 1
ATOM 832 O O . THR A 1 103 ? 12.698 -7.801 -18.097 1.00 64.50 103 THR A O 1
ATOM 835 N N . LEU A 1 104 ? 10.879 -8.813 -17.268 1.00 62.62 104 LEU A N 1
ATOM 836 C CA . LEU A 1 104 ? 11.166 -10.101 -17.903 1.00 62.62 104 LEU A CA 1
ATOM 837 C C . LEU A 1 104 ? 11.030 -10.015 -19.428 1.00 62.62 104 LEU A C 1
ATOM 839 O O . LEU A 1 104 ? 11.885 -10.541 -20.148 1.00 62.62 104 LEU A O 1
ATOM 843 N N . GLN A 1 105 ? 10.013 -9.313 -19.923 1.00 62.47 105 GLN A N 1
ATOM 844 C CA . GLN A 1 105 ? 9.764 -9.141 -21.351 1.00 62.47 105 GLN A CA 1
ATOM 845 C C . GLN A 1 105 ? 10.852 -8.298 -22.045 1.00 62.47 105 GLN A C 1
ATOM 847 O O . GLN A 1 105 ? 11.355 -8.701 -23.096 1.00 62.47 105 GLN A O 1
ATOM 852 N N . GLU A 1 106 ? 11.293 -7.190 -21.441 1.00 67.44 106 GLU A N 1
ATOM 853 C CA . GLU A 1 106 ? 12.415 -6.377 -21.942 1.00 67.44 106 GLU A CA 1
ATOM 854 C C . GLU A 1 106 ? 13.711 -7.198 -22.029 1.00 67.44 106 GLU A C 1
ATOM 856 O O . GLU A 1 106 ? 14.400 -7.187 -23.055 1.00 67.44 106 GLU A O 1
ATOM 861 N N . SER A 1 107 ? 14.010 -7.992 -20.995 1.00 68.38 107 SER A N 1
ATOM 862 C CA . SER A 1 107 ? 15.205 -8.843 -20.974 1.00 68.38 107 SER A CA 1
ATOM 863 C C . SER A 1 107 ? 15.201 -9.901 -22.088 1.00 68.38 107 SER A C 1
ATOM 865 O O . SER A 1 107 ? 16.245 -10.206 -22.673 1.00 68.38 107 SER A O 1
ATOM 867 N N . PHE A 1 108 ? 14.025 -10.443 -22.421 1.00 64.31 108 PHE A N 1
ATOM 868 C CA . PHE A 1 108 ? 13.865 -11.411 -23.501 1.00 64.31 108 PHE A CA 1
ATOM 869 C C . PHE A 1 108 ? 14.105 -10.763 -24.867 1.00 64.31 108 PHE A C 1
ATOM 871 O O . PHE A 1 108 ? 14.880 -11.292 -25.668 1.00 64.31 108 PHE A O 1
ATOM 878 N N . PHE A 1 109 ? 13.506 -9.596 -25.125 1.00 69.50 109 PHE A N 1
ATOM 879 C CA . PHE A 1 109 ? 13.703 -8.882 -26.387 1.00 69.50 109 PHE A CA 1
ATOM 880 C C . PHE A 1 109 ? 15.161 -8.479 -26.609 1.00 69.50 109 PHE A C 1
ATOM 882 O O . PHE A 1 109 ? 15.672 -8.661 -27.715 1.00 69.50 109 PHE A O 1
ATOM 889 N N . MET A 1 110 ? 15.859 -8.031 -25.564 1.00 71.69 110 MET A N 1
ATOM 890 C CA . MET A 1 110 ? 17.284 -7.704 -25.649 1.00 71.69 110 MET A CA 1
ATOM 891 C C . MET A 1 110 ? 18.140 -8.926 -25.998 1.00 71.69 110 MET A C 1
ATOM 893 O O . MET A 1 110 ? 18.969 -8.857 -26.905 1.00 71.69 110 MET A O 1
ATOM 897 N N . LYS A 1 111 ? 17.889 -10.083 -25.370 1.00 76.50 111 LYS A N 1
ATOM 898 C CA . LYS A 1 111 ? 18.587 -11.340 -25.703 1.00 76.50 111 LYS A CA 1
ATOM 899 C C . LYS A 1 111 ? 18.305 -11.808 -27.134 1.00 76.50 111 LYS A C 1
ATOM 901 O O . LYS A 1 111 ? 19.196 -12.325 -27.810 1.00 76.50 111 LYS A O 1
ATOM 906 N N . VAL A 1 112 ? 17.075 -11.631 -27.623 1.00 77.38 112 VAL A N 1
ATOM 907 C CA . VAL A 1 112 ? 16.713 -11.947 -29.015 1.00 77.38 112 VAL A CA 1
ATOM 908 C C . VAL A 1 112 ? 17.415 -11.005 -29.995 1.00 77.38 112 VAL A C 1
ATOM 910 O O . VAL A 1 112 ? 17.939 -11.474 -31.008 1.00 77.38 112 VAL A O 1
ATOM 913 N N . ALA A 1 113 ? 17.465 -9.704 -29.701 1.00 76.88 113 ALA A N 1
ATOM 914 C CA . ALA A 1 113 ? 18.170 -8.716 -30.513 1.00 76.88 113 ALA A CA 1
ATOM 915 C C . ALA A 1 113 ? 19.675 -9.017 -30.583 1.00 76.88 113 ALA A C 1
ATOM 917 O O . ALA A 1 113 ? 20.244 -9.072 -31.673 1.00 76.88 113 ALA A O 1
ATOM 918 N N . GLU A 1 114 ? 20.296 -9.329 -29.444 1.00 82.12 114 GLU A N 1
ATOM 919 C CA . GLU A 1 114 ? 21.702 -9.723 -29.369 1.00 82.12 114 GLU A CA 1
ATOM 920 C C . GLU A 1 114 ? 21.982 -10.990 -30.190 1.00 82.12 114 GLU A C 1
ATOM 922 O O . GLU A 1 114 ? 22.932 -11.046 -30.975 1.00 82.12 114 GLU A O 1
ATOM 927 N N . ARG A 1 115 ? 21.115 -12.006 -30.087 1.00 79.00 115 ARG A N 1
ATOM 928 C CA . ARG A 1 115 ? 21.234 -13.230 -30.890 1.00 79.00 115 ARG A CA 1
ATOM 929 C C . ARG A 1 115 ? 21.124 -12.946 -32.389 1.00 79.00 115 ARG A C 1
ATOM 931 O O . ARG A 1 115 ? 21.876 -13.534 -33.164 1.00 79.00 115 ARG A O 1
ATOM 938 N N . ARG A 1 116 ? 20.212 -12.062 -32.809 1.00 80.75 116 ARG A N 1
ATOM 939 C CA . ARG A 1 116 ? 20.077 -11.651 -34.218 1.00 80.75 116 ARG A CA 1
ATOM 940 C C . ARG A 1 116 ? 21.329 -10.930 -34.713 1.00 80.75 116 ARG A C 1
ATOM 942 O O . ARG A 1 116 ? 21.803 -11.263 -35.795 1.00 80.75 116 ARG A O 1
ATOM 949 N N . ALA A 1 117 ? 21.898 -10.032 -33.910 1.00 80.44 117 ALA A N 1
ATOM 950 C CA . ALA A 1 117 ? 23.141 -9.337 -34.241 1.00 80.44 117 ALA A CA 1
ATOM 951 C C . ALA A 1 117 ? 24.311 -10.320 -34.433 1.00 80.44 117 ALA A C 1
ATOM 953 O O . ALA A 1 117 ? 24.973 -10.283 -35.467 1.00 80.44 117 ALA A O 1
ATOM 954 N N . ARG A 1 118 ? 24.499 -11.282 -33.515 1.00 78.12 118 ARG A N 1
ATOM 955 C CA . ARG A 1 118 ? 25.543 -12.324 -33.637 1.00 78.12 118 ARG A CA 1
ATOM 956 C C . ARG A 1 118 ? 25.373 -13.217 -34.870 1.00 78.12 118 ARG A C 1
ATOM 958 O O . ARG A 1 118 ? 26.348 -13.702 -35.437 1.00 78.12 118 ARG A O 1
ATOM 965 N N . LEU A 1 119 ? 24.132 -13.505 -35.264 1.00 79.31 119 LEU A N 1
ATOM 966 C CA . LEU A 1 119 ? 23.859 -14.311 -36.456 1.00 79.31 119 LEU A CA 1
ATOM 967 C C . LEU A 1 119 ? 24.086 -13.525 -37.751 1.00 79.31 119 LEU A C 1
ATOM 969 O O . LEU A 1 119 ? 24.481 -14.131 -38.745 1.00 79.31 119 LEU A O 1
ATOM 973 N N . ALA A 1 120 ? 23.851 -12.211 -37.742 1.00 77.25 120 ALA A N 1
ATOM 974 C CA . ALA A 1 120 ? 24.129 -11.334 -38.874 1.00 77.25 120 ALA A CA 1
ATOM 975 C C . ALA A 1 120 ? 25.640 -11.206 -39.124 1.00 77.25 120 ALA A C 1
ATOM 977 O O . ALA A 1 120 ? 26.081 -11.462 -40.243 1.00 77.25 120 ALA A O 1
ATOM 978 N N . THR A 1 121 ? 26.435 -10.949 -38.078 1.00 76.25 121 THR A N 1
ATOM 979 C CA . THR A 1 121 ? 27.903 -10.853 -38.187 1.00 76.25 121 THR A CA 1
ATOM 980 C C . THR A 1 121 ? 28.530 -12.164 -38.669 1.00 76.25 121 THR A C 1
ATOM 982 O O . THR A 1 121 ? 29.342 -12.174 -39.589 1.00 76.25 121 THR A O 1
ATOM 985 N N . ARG A 1 122 ? 28.053 -13.314 -38.169 1.00 67.94 122 ARG A N 1
ATOM 986 C CA . ARG A 1 122 ? 28.503 -14.643 -38.633 1.00 67.94 122 ARG A CA 1
ATOM 987 C C . ARG A 1 122 ? 28.193 -14.920 -40.113 1.00 67.94 122 ARG A C 1
ATOM 989 O O . ARG A 1 122 ? 28.813 -15.797 -40.718 1.00 67.94 122 ARG A O 1
ATOM 996 N N . LYS A 1 123 ? 27.193 -14.245 -40.687 1.00 61.69 123 LYS A N 1
ATOM 997 C CA . LYS A 1 123 ? 26.804 -14.392 -42.097 1.00 61.69 123 LYS A CA 1
ATOM 998 C C . LYS A 1 123 ? 27.662 -13.520 -43.017 1.00 61.69 123 LYS A C 1
ATOM 1000 O O . LYS A 1 123 ? 27.914 -13.940 -44.143 1.00 61.69 123 LYS A O 1
ATOM 1005 N N . GLU A 1 124 ? 28.124 -12.364 -42.540 1.00 60.94 124 GLU A N 1
ATOM 1006 C CA . GLU A 1 124 ? 29.084 -11.508 -43.252 1.00 60.94 124 GLU A CA 1
ATOM 1007 C C . GLU A 1 124 ? 30.465 -12.162 -43.357 1.00 60.94 124 GLU A C 1
ATOM 1009 O O . GLU A 1 124 ? 31.010 -12.229 -44.457 1.00 60.94 124 GLU A O 1
ATOM 1014 N N . ASP A 1 125 ? 30.964 -12.773 -42.278 1.00 60.12 125 ASP A N 1
ATOM 1015 C CA . ASP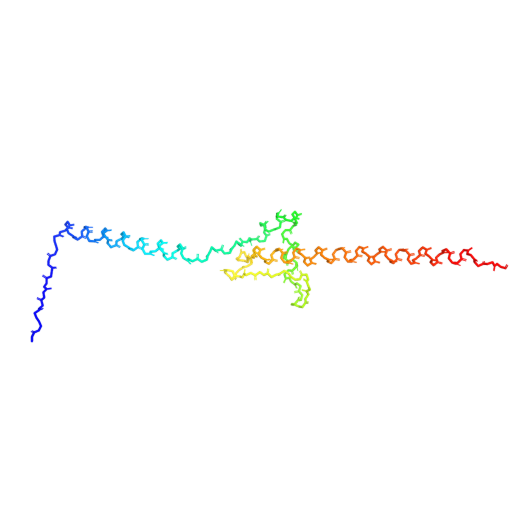 A 1 125 ? 32.265 -13.471 -42.272 1.00 60.12 125 ASP A CA 1
ATOM 1016 C C . ASP A 1 125 ? 32.311 -14.724 -43.168 1.00 60.12 125 ASP A C 1
ATOM 1018 O O . ASP A 1 125 ? 33.377 -15.259 -43.467 1.00 60.12 125 ASP A O 1
ATOM 1022 N N . ARG A 1 126 ? 31.149 -15.231 -43.599 1.00 59.56 126 ARG A N 1
ATOM 1023 C CA . ARG A 1 126 ? 31.022 -16.441 -44.428 1.00 59.56 126 ARG A CA 1
ATOM 1024 C C . ARG A 1 126 ? 30.860 -16.169 -45.920 1.00 59.56 126 ARG A C 1
ATOM 1026 O O . ARG A 1 126 ? 30.623 -17.123 -46.658 1.00 59.56 126 ARG A O 1
ATOM 1033 N N . LYS A 1 127 ? 30.951 -14.920 -46.382 1.00 48.81 127 LYS A N 1
ATOM 1034 C CA . LYS A 1 127 ? 30.874 -14.599 -47.814 1.00 48.81 127 LYS A CA 1
ATOM 1035 C C . LYS A 1 127 ? 32.251 -14.847 -48.460 1.00 48.81 127 LYS A C 1
ATOM 1037 O O . LYS A 1 127 ? 33.169 -14.074 -48.187 1.00 48.81 127 LYS A O 1
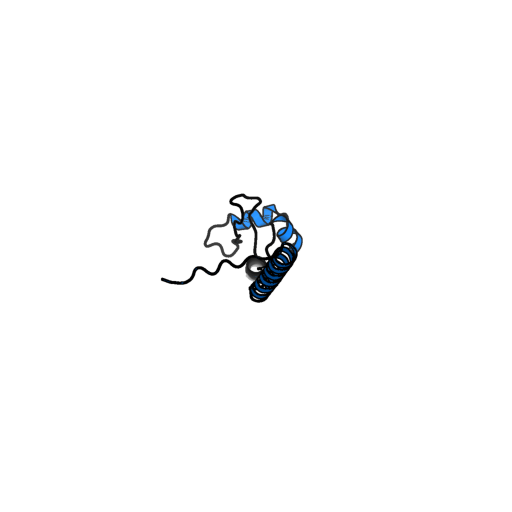ATOM 1042 N N . PRO A 1 128 ? 32.443 -15.905 -49.273 1.00 59.09 128 PRO A N 1
ATOM 1043 C CA . PRO A 1 128 ? 33.704 -16.091 -49.978 1.00 59.09 128 PRO A CA 1
ATOM 1044 C C . PRO A 1 128 ? 33.821 -15.028 -51.080 1.00 59.09 128 PRO A C 1
ATOM 1046 O O . PRO A 1 128 ? 32.821 -14.689 -51.721 1.00 59.09 128 PRO A O 1
ATOM 1049 N N . ARG A 1 129 ? 35.027 -14.476 -51.238 1.00 54.19 129 ARG A N 1
ATOM 1050 C CA . ARG A 1 129 ? 35.421 -13.712 -52.429 1.00 54.19 129 ARG A CA 1
ATOM 1051 C C . ARG A 1 129 ? 35.583 -14.644 -53.620 1.00 54.19 129 ARG A C 1
ATOM 1053 O O . ARG A 1 129 ? 36.033 -15.788 -53.387 1.00 54.19 129 ARG A O 1
#

pLDDT: mean 82.89, std 11.54, range [48.72, 94.5]

Organism: NCBI:txid1121959

Foldseek 3Di:
DDDDDDDDDDPVRVVVVVVVVVVVVVVVVVVVVVPDDDPFDKDFLVRLCVVVVHDSVVLVVLCPDDPPDLLRQDWDQQDPDSRRTIHTPVSSVSNVVSVVVVVVVVVVVVVVVVVVVVVVVVVVVPDDD

Radius of gyration: 31.84 Å; Cα contacts (8 Å, |Δi|>4): 79; chains: 1; bounding box: 93×33×95 Å

Nearest PDB structures (foldseek):
  7u5e-assembly1_I  TM=4.447E-01  e=6.246E-01  Aeromonas salmonicida
  4ye7-assembly2_B  TM=4.236E-01  e=3.626E+00  Cydia pomonella granulosis virus (isolate Mexican)
  3h0d-assembly1_B  TM=4.117E-01  e=7.923E+00  Geobacillus stearothermophilus
  3mcz-assembly1_B  TM=3.057E-01  e=4.130E+00  Burkholderia thailandensis E264

Secondary structure (DSSP, 8-state):
----------HHHHHHHHHHHHHHHHHHHHHHHHHSPPPPPEEEHHHHHHHTT--HHHHHHHHSS-TT-TTPPP-EESSSSTTTEEEEHHHHHHHHHHHHHHHHHHHHHHHHHHHHHHHHHHHHTT---